Protein AF-A0A661ESB1-F1 (afdb_monomer)

Mean predicted aligned error: 10.48 Å

Secondary structure (DSSP, 8-state):
-----STTSPPP------S-S------S-SSTTEEEEEEES-SGGGGSHHHHHHHHHHHHHHS-TT-EEEEEEE-HHHHHHHHHHHHHHHHHHHHHHHS--STTPPP--HHHHHHHHHHHHHHHHHHHH--------BPPPTT----SSPBP-TTTS-----

pLDDT: mean 79.68, std 14.94, range [43.0, 96.06]

Structure (mmCIF, N/CA/C/O backbone):
data_AF-A0A661ESB1-F1
#
_entry.id   AF-A0A661ESB1-F1
#
loop_
_atom_site.group_PDB
_atom_site.id
_atom_site.type_symbol
_atom_site.label_atom_id
_atom_site.label_alt_id
_atom_site.label_comp_id
_atom_site.label_asym_id
_atom_site.label_entity_id
_atom_site.label_seq_id
_atom_site.pdbx_PDB_ins_code
_atom_site.Cartn_x
_atom_site.Cartn_y
_atom_site.Cartn_z
_atom_site.occupancy
_atom_site.B_iso_or_equiv
_atom_site.auth_seq_id
_atom_site.auth_comp_id
_atom_site.auth_asym_id
_atom_site.auth_atom_id
_atom_site.pdbx_PDB_model_num
ATOM 1 N N . MET A 1 1 ? -1.062 -1.418 -13.210 1.00 61.84 1 MET A N 1
ATOM 2 C CA . MET A 1 1 ? -0.680 -2.427 -12.195 1.00 61.84 1 MET A CA 1
ATOM 3 C C . MET A 1 1 ? 0.792 -2.228 -11.861 1.00 61.84 1 MET A C 1
ATOM 5 O O . MET A 1 1 ? 1.526 -1.873 -12.774 1.00 61.84 1 MET A O 1
ATOM 9 N N . LEU A 1 2 ? 1.202 -2.457 -10.608 1.00 81.75 2 LEU A N 1
ATOM 10 C CA . LEU A 1 2 ? 2.567 -2.259 -10.065 1.00 81.75 2 LEU A CA 1
ATOM 11 C C . LEU A 1 2 ? 3.643 -3.207 -10.644 1.00 81.75 2 LEU A C 1
ATOM 13 O O . LEU A 1 2 ? 4.738 -3.300 -10.105 1.00 81.75 2 LEU A O 1
ATOM 17 N N . ARG A 1 3 ? 3.331 -3.940 -11.717 1.00 83.62 3 ARG A N 1
ATOM 18 C CA . ARG A 1 3 ? 4.250 -4.895 -12.339 1.00 83.62 3 ARG A CA 1
ATOM 19 C C . ARG A 1 3 ? 5.390 -4.141 -13.053 1.00 83.62 3 ARG A C 1
ATOM 21 O O . ARG A 1 3 ? 5.086 -3.163 -13.747 1.00 83.62 3 ARG A O 1
ATOM 28 N N . PRO A 1 4 ? 6.643 -4.618 -12.948 1.00 83.62 4 PRO A N 1
ATOM 29 C CA . PRO A 1 4 ? 7.771 -4.095 -13.714 1.00 83.62 4 PRO A CA 1
ATOM 30 C C . PRO A 1 4 ? 7.494 -4.115 -15.220 1.00 83.62 4 PRO A C 1
ATOM 32 O O . PRO A 1 4 ? 6.864 -5.038 -15.742 1.00 83.62 4 PRO A O 1
ATOM 35 N N . ARG A 1 5 ? 7.958 -3.087 -15.921 1.00 81.19 5 ARG A N 1
ATOM 36 C CA . ARG A 1 5 ? 7.895 -2.930 -17.381 1.00 81.19 5 ARG A CA 1
ATOM 37 C C . ARG A 1 5 ? 9.281 -2.922 -18.012 1.00 81.19 5 A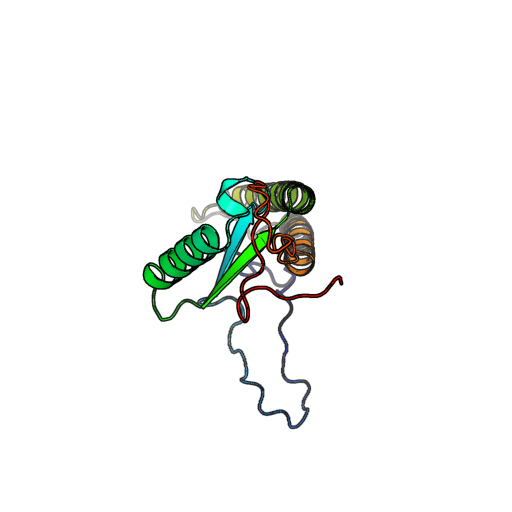RG A C 1
ATOM 39 O O . ARG A 1 5 ? 9.401 -3.253 -19.188 1.00 81.19 5 ARG A O 1
ATOM 46 N N . SER A 1 6 ? 10.294 -2.521 -17.251 1.00 82.81 6 SER A N 1
ATOM 47 C CA . SER A 1 6 ? 11.692 -2.501 -17.661 1.00 82.81 6 SER A CA 1
ATOM 48 C C . SER A 1 6 ? 12.568 -3.258 -16.662 1.00 82.81 6 SER A C 1
ATOM 50 O O . SER A 1 6 ? 12.178 -3.444 -15.513 1.00 82.81 6 SER A O 1
ATOM 52 N N . GLU A 1 7 ? 13.757 -3.685 -17.089 1.00 82.75 7 GLU A N 1
ATOM 53 C CA . GLU A 1 7 ? 14.740 -4.335 -16.205 1.00 82.75 7 GLU A CA 1
ATOM 54 C C . GLU A 1 7 ? 15.308 -3.387 -15.136 1.00 82.75 7 GLU A C 1
ATOM 56 O O . GLU A 1 7 ? 15.869 -3.842 -14.146 1.00 82.75 7 GLU A O 1
ATOM 61 N N . LEU A 1 8 ? 15.154 -2.072 -15.325 1.00 85.94 8 LEU A N 1
ATOM 62 C CA . LEU A 1 8 ? 15.605 -1.048 -14.379 1.00 85.94 8 LEU A CA 1
ATOM 63 C C . LEU A 1 8 ? 14.596 -0.807 -13.249 1.00 85.94 8 LEU A C 1
ATOM 65 O O . LEU A 1 8 ? 14.912 -0.111 -12.286 1.00 85.94 8 LEU A O 1
ATOM 69 N N . ASP A 1 9 ? 13.378 -1.336 -13.374 1.00 87.00 9 ASP A N 1
ATOM 70 C CA . ASP A 1 9 ? 12.303 -1.055 -12.433 1.00 87.00 9 ASP A CA 1
ATOM 71 C C . ASP A 1 9 ? 12.554 -1.774 -11.095 1.00 87.00 9 ASP A C 1
ATOM 73 O O . ASP A 1 9 ? 12.767 -2.992 -11.080 1.00 87.00 9 ASP A O 1
ATOM 77 N N . PRO A 1 10 ? 12.479 -1.065 -9.955 1.00 88.06 10 PRO A N 1
ATOM 78 C CA . PRO A 1 10 ? 12.644 -1.692 -8.652 1.00 88.06 10 PRO A CA 1
ATOM 79 C C . PRO A 1 10 ? 11.514 -2.685 -8.359 1.00 88.06 10 PRO A C 1
ATOM 81 O O . PRO A 1 10 ? 10.340 -2.441 -8.662 1.00 88.06 10 PRO A O 1
ATOM 84 N N . LEU A 1 11 ? 11.874 -3.807 -7.730 1.00 85.69 11 LEU A N 1
ATOM 85 C CA . LEU A 1 11 ? 10.918 -4.824 -7.303 1.00 85.69 11 LEU A CA 1
ATOM 86 C C . LEU A 1 11 ? 10.363 -4.520 -5.906 1.00 85.69 11 LEU A C 1
ATOM 88 O O . LEU A 1 11 ? 11.035 -3.917 -5.073 1.00 85.69 11 LEU A O 1
ATOM 92 N N . LEU A 1 12 ? 9.148 -4.992 -5.626 1.00 82.31 12 LEU A N 1
ATOM 93 C CA . LEU A 1 12 ? 8.629 -5.081 -4.266 1.00 82.31 12 LEU A CA 1
ATOM 94 C C . LEU A 1 12 ? 9.549 -6.025 -3.477 1.00 82.31 12 LEU A C 1
ATOM 96 O O . LEU A 1 12 ? 9.745 -7.149 -3.934 1.00 82.31 12 LEU A O 1
ATOM 100 N N . PRO A 1 13 ? 10.095 -5.624 -2.317 1.00 75.88 13 PRO A N 1
ATOM 101 C CA . PRO A 1 13 ? 10.787 -6.519 -1.404 1.00 75.88 13 PRO A CA 1
ATOM 102 C C . PRO A 1 13 ? 10.019 -7.824 -1.174 1.00 75.88 13 PRO A C 1
ATOM 104 O O . PRO A 1 13 ? 8.914 -7.835 -0.618 1.00 75.88 13 PRO A O 1
ATOM 107 N N . VAL A 1 14 ? 10.634 -8.925 -1.594 1.00 73.19 14 VAL A N 1
ATOM 108 C CA . VAL A 1 14 ? 10.194 -10.298 -1.341 1.00 73.19 14 VAL A CA 1
ATOM 109 C C . VAL A 1 14 ? 11.262 -10.968 -0.501 1.00 73.19 14 VAL A C 1
ATOM 111 O O . VAL A 1 14 ? 12.451 -10.732 -0.708 1.00 73.19 14 VAL A O 1
ATOM 114 N N . GLN A 1 15 ? 10.846 -11.835 0.416 1.00 61.19 15 GLN A N 1
ATOM 115 C CA . GLN A 1 15 ? 11.763 -12.811 0.986 1.00 61.19 15 GLN A CA 1
ATOM 116 C C . GLN A 1 15 ? 11.975 -13.902 -0.065 1.00 61.19 15 GLN A C 1
ATOM 118 O O . GLN A 1 15 ? 11.100 -14.739 -0.281 1.00 61.19 15 GLN A O 1
ATOM 123 N N . LEU A 1 16 ? 13.087 -13.805 -0.789 1.00 61.00 16 LEU A N 1
ATOM 124 C CA . LEU A 1 16 ? 13.595 -14.898 -1.610 1.00 61.00 16 LEU A CA 1
ATOM 125 C C . LEU A 1 16 ? 14.380 -15.836 -0.690 1.00 61.00 16 LEU A C 1
ATOM 127 O O . LEU A 1 16 ? 14.998 -15.361 0.263 1.00 61.00 16 LEU A O 1
ATOM 131 N N . ASP A 1 17 ? 14.311 -17.138 -0.954 1.00 56.75 17 ASP A N 1
ATOM 132 C CA . ASP A 1 17 ? 15.055 -18.141 -0.194 1.00 56.75 17 ASP A CA 1
ATOM 133 C C . ASP A 1 17 ? 16.558 -17.814 -0.239 1.00 56.75 17 ASP A C 1
ATOM 135 O O . ASP A 1 17 ? 17.154 -17.694 -1.312 1.00 56.75 17 ASP A O 1
ATOM 139 N N . ASP A 1 18 ? 17.151 -17.596 0.933 1.00 57.69 18 ASP A N 1
ATOM 140 C CA . ASP A 1 18 ? 18.570 -17.299 1.119 1.00 57.69 18 ASP A CA 1
ATOM 141 C C . ASP A 1 18 ? 19.414 -18.575 1.285 1.00 57.69 18 ASP A C 1
ATOM 143 O O . ASP A 1 18 ? 20.600 -18.503 1.617 1.00 57.69 18 ASP A O 1
ATOM 147 N N . GLY A 1 19 ? 18.828 -19.748 1.024 1.00 60.59 19 GLY A N 1
ATOM 148 C CA . GLY A 1 19 ? 19.467 -21.045 1.219 1.00 60.59 19 GLY A CA 1
ATOM 149 C C . GLY A 1 19 ? 19.527 -21.457 2.689 1.00 60.59 19 GLY A C 1
ATOM 150 O O . GLY 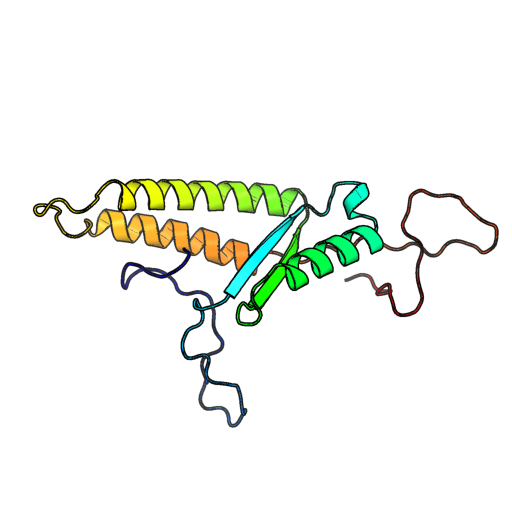A 1 19 ? 20.260 -22.388 3.031 1.00 60.59 19 GLY A O 1
ATOM 151 N N . SER A 1 20 ? 18.788 -20.774 3.570 1.00 62.28 20 SER A N 1
ATOM 152 C CA . SER A 1 20 ? 18.538 -21.262 4.922 1.00 62.28 20 SER A CA 1
ATOM 153 C C . SER A 1 20 ? 17.535 -22.419 4.868 1.00 62.28 20 SER A C 1
ATOM 155 O O . SER A 1 20 ? 16.586 -22.393 4.095 1.00 62.28 20 SER A O 1
ATOM 157 N N . GLU A 1 21 ? 17.724 -23.458 5.691 1.00 55.59 21 GLU A N 1
ATOM 158 C CA . GLU A 1 21 ? 16.820 -24.624 5.811 1.00 55.59 21 GLU A CA 1
ATOM 159 C C . GLU A 1 21 ? 15.450 -24.257 6.434 1.00 55.59 21 GLU A C 1
ATOM 161 O O . GLU A 1 21 ? 14.885 -24.986 7.251 1.00 55.59 21 GLU A O 1
ATOM 166 N N . CYS A 1 22 ? 14.903 -23.095 6.095 1.00 59.22 22 CYS A N 1
ATOM 167 C CA . CYS A 1 22 ? 13.555 -22.701 6.439 1.00 59.22 22 CYS A CA 1
ATOM 168 C C . CYS A 1 22 ? 12.621 -23.153 5.304 1.00 59.22 22 CYS A C 1
ATOM 170 O O . CYS A 1 22 ? 12.851 -22.789 4.154 1.00 59.22 22 CYS A O 1
ATOM 172 N N . PRO A 1 23 ? 11.531 -23.892 5.585 1.00 54.25 23 PRO A N 1
ATOM 173 C CA . PRO A 1 23 ? 10.531 -24.271 4.586 1.00 54.25 23 PRO A CA 1
ATOM 174 C C . PRO A 1 23 ? 9.642 -23.066 4.227 1.00 54.25 23 PRO A C 1
ATOM 176 O O . PRO A 1 23 ? 8.420 -23.091 4.388 1.00 54.25 23 PRO A O 1
ATOM 179 N N . CYS A 1 24 ? 10.258 -21.967 3.799 1.00 53.31 24 CYS A N 1
ATOM 180 C CA . CYS A 1 24 ? 9.565 -20.802 3.285 1.00 53.31 24 CYS A CA 1
ATOM 181 C C . CYS A 1 24 ? 9.019 -21.165 1.906 1.00 53.31 24 CYS A C 1
ATOM 183 O O . CYS A 1 24 ? 9.755 -21.621 1.039 1.00 53.31 24 CYS A O 1
ATOM 185 N N . VAL A 1 25 ? 7.719 -20.969 1.699 1.00 57.44 25 VAL A N 1
ATOM 186 C CA . VAL A 1 25 ? 7.087 -21.158 0.391 1.00 57.44 25 VAL A CA 1
ATOM 187 C C . VAL A 1 25 ? 7.785 -20.254 -0.624 1.00 57.44 25 VAL A C 1
ATOM 189 O O . VAL A 1 25 ? 7.732 -19.032 -0.484 1.00 57.44 25 VAL A O 1
ATOM 192 N N . GLU A 1 26 ? 8.408 -20.840 -1.648 1.00 56.69 26 GLU A N 1
ATOM 193 C CA . GLU A 1 26 ? 8.895 -20.096 -2.808 1.00 56.69 26 GLU A CA 1
ATOM 194 C C . GLU A 1 26 ? 7.730 -19.295 -3.407 1.00 56.69 26 GLU A C 1
ATOM 196 O O . GLU A 1 26 ? 6.764 -19.842 -3.946 1.00 56.69 26 GLU A O 1
ATOM 201 N N . ILE A 1 27 ? 7.788 -17.968 -3.295 1.00 62.50 27 ILE A N 1
ATOM 202 C CA . ILE A 1 27 ? 6.812 -17.086 -3.934 1.00 62.50 27 ILE A CA 1
ATOM 203 C C . ILE A 1 27 ? 7.235 -16.943 -5.399 1.00 62.50 27 ILE A C 1
ATOM 205 O O . ILE A 1 27 ? 8.051 -16.089 -5.732 1.00 62.50 27 ILE A O 1
ATOM 209 N N . THR A 1 28 ? 6.673 -17.778 -6.278 1.00 65.50 28 THR A N 1
ATOM 210 C CA . THR A 1 28 ? 7.009 -17.813 -7.716 1.00 65.50 28 THR A CA 1
ATOM 211 C C . THR A 1 28 ? 6.751 -16.479 -8.440 1.00 65.50 28 THR A C 1
ATOM 213 O O . THR A 1 28 ? 7.472 -16.145 -9.374 1.00 65.50 28 THR A O 1
ATOM 216 N N . ASP A 1 29 ? 5.748 -15.693 -8.019 1.00 75.50 29 ASP A N 1
ATOM 217 C CA . ASP A 1 29 ? 5.522 -14.316 -8.496 1.00 75.50 29 ASP A CA 1
ATOM 218 C C . ASP A 1 29 ? 4.952 -13.437 -7.359 1.00 75.50 29 ASP A C 1
ATOM 220 O O . ASP A 1 29 ? 3.834 -13.683 -6.893 1.00 75.50 29 ASP A O 1
ATOM 224 N N . PRO A 1 30 ? 5.673 -12.397 -6.902 1.00 76.69 30 PRO A N 1
ATOM 225 C CA . PRO A 1 30 ? 5.233 -11.537 -5.805 1.00 76.69 30 PRO A CA 1
ATOM 226 C C . PRO A 1 30 ? 4.166 -10.505 -6.188 1.00 76.69 30 PRO A C 1
ATOM 228 O O . PRO A 1 30 ? 3.603 -9.878 -5.289 1.00 76.69 30 PRO A O 1
ATOM 231 N N . TYR A 1 31 ? 3.883 -10.310 -7.478 1.00 82.25 31 TYR A N 1
ATOM 232 C CA . TYR A 1 31 ? 2.910 -9.327 -7.969 1.00 82.25 31 TYR A CA 1
ATOM 233 C C . TYR A 1 31 ? 1.563 -9.940 -8.341 1.00 82.25 31 TYR A C 1
ATOM 235 O O . TYR A 1 31 ? 0.556 -9.230 -8.403 1.00 82.25 31 TYR A O 1
ATOM 243 N N . SER A 1 32 ? 1.532 -11.240 -8.620 1.00 86.75 32 SER A N 1
ATOM 244 C CA . SER A 1 32 ? 0.304 -11.918 -9.021 1.00 86.75 32 SER A CA 1
ATOM 245 C C . SER A 1 32 ? -0.634 -12.135 -7.836 1.00 86.75 32 SER A C 1
ATOM 247 O O . SER A 1 32 ? -0.213 -12.488 -6.738 1.00 86.75 32 SER A O 1
ATOM 249 N N . PHE A 1 33 ? -1.931 -11.929 -8.083 1.00 87.88 33 PHE A N 1
ATOM 250 C CA . PHE A 1 33 ? -3.024 -12.202 -7.144 1.00 87.88 33 PHE A CA 1
ATOM 251 C C . PHE A 1 33 ? -2.916 -11.516 -5.772 1.00 87.88 33 PHE A C 1
ATOM 253 O O . PHE A 1 33 ? -3.427 -12.022 -4.774 1.00 87.88 33 PHE A O 1
ATOM 260 N N . ARG A 1 34 ? -2.294 -10.336 -5.713 1.00 88.19 34 ARG A N 1
ATOM 261 C CA . ARG A 1 34 ? -2.209 -9.518 -4.499 1.00 88.19 34 ARG A CA 1
ATOM 262 C C . ARG A 1 34 ? -2.806 -8.144 -4.739 1.00 88.19 34 ARG A C 1
ATOM 264 O O . ARG A 1 34 ? -2.567 -7.528 -5.775 1.00 88.19 34 ARG A O 1
ATOM 271 N N . ALA A 1 35 ? -3.556 -7.653 -3.765 1.00 90.12 35 ALA A N 1
ATOM 272 C CA . ALA A 1 35 ? -4.070 -6.294 -3.768 1.00 90.12 35 ALA A CA 1
ATOM 273 C C . ALA A 1 35 ? -3.878 -5.657 -2.391 1.00 90.12 35 ALA A C 1
ATOM 275 O O . ALA A 1 35 ? -4.216 -6.243 -1.362 1.00 90.12 35 ALA A O 1
ATOM 276 N N . SER A 1 36 ? -3.337 -4.442 -2.395 1.00 91.44 36 SER A N 1
ATOM 277 C CA . SER A 1 36 ? -3.187 -3.612 -1.204 1.00 91.44 36 SER A CA 1
ATOM 278 C C . SER A 1 36 ? -4.282 -2.553 -1.200 1.00 91.44 36 SER A C 1
ATOM 280 O O . SER A 1 36 ? -4.398 -1.778 -2.148 1.00 91.44 36 SER A O 1
ATOM 282 N N . ILE A 1 37 ? -5.082 -2.527 -0.141 1.00 93.50 37 ILE A N 1
ATOM 283 C CA . ILE A 1 37 ? -6.159 -1.565 0.077 1.00 93.50 37 ILE A CA 1
ATOM 284 C C . ILE A 1 37 ? -5.709 -0.634 1.198 1.00 93.50 37 ILE A C 1
ATOM 286 O O . ILE A 1 37 ? -5.473 -1.072 2.323 1.00 93.50 37 ILE A O 1
ATOM 290 N N . ILE A 1 38 ? -5.575 0.648 0.878 1.00 94.75 38 ILE A N 1
ATOM 291 C CA . ILE A 1 38 ? -5.120 1.677 1.812 1.00 94.75 38 ILE A CA 1
ATOM 292 C C . ILE A 1 38 ? -6.325 2.543 2.168 1.00 94.75 38 ILE A C 1
ATOM 294 O O . ILE A 1 38 ? -6.959 3.117 1.283 1.00 94.75 38 ILE A O 1
ATOM 298 N N . LEU A 1 39 ? -6.655 2.603 3.456 1.00 94.88 39 LEU A N 1
ATOM 299 C CA . LEU A 1 39 ? -7.848 3.264 3.978 1.00 94.88 39 LEU A CA 1
ATOM 300 C C . LEU A 1 39 ? -7.477 4.367 4.979 1.00 94.88 39 LEU A C 1
ATOM 302 O O . LEU A 1 39 ? -6.496 4.236 5.714 1.00 94.88 39 LEU A O 1
ATOM 306 N N . PRO A 1 40 ? -8.252 5.461 5.035 1.00 94.44 40 PRO A N 1
ATOM 307 C CA . PRO A 1 40 ? -8.028 6.534 5.993 1.00 94.44 40 PRO A CA 1
ATOM 308 C C . PRO A 1 40 ? -8.469 6.120 7.402 1.00 94.44 40 PRO A C 1
ATOM 310 O O . PRO A 1 40 ? -9.585 5.651 7.595 1.00 94.44 40 PRO A O 1
ATOM 313 N N . ALA A 1 41 ? -7.619 6.329 8.406 1.00 91.12 41 ALA A N 1
ATOM 314 C CA . ALA A 1 41 ? -7.930 5.984 9.794 1.00 91.12 41 ALA A CA 1
ATOM 315 C C . ALA A 1 41 ? -8.597 7.123 10.586 1.00 91.12 41 ALA A C 1
ATOM 317 O O . ALA A 1 41 ? -9.219 6.850 11.602 1.00 91.12 41 ALA A O 1
ATOM 318 N N . TRP A 1 42 ? -8.439 8.389 10.183 1.00 88.44 42 TRP A N 1
ATOM 319 C CA . TRP A 1 42 ? -8.830 9.564 10.984 1.00 88.44 42 TRP A CA 1
ATOM 320 C C . TRP A 1 42 ? -10.331 9.916 11.044 1.00 88.44 42 TRP A C 1
ATOM 322 O O . TRP A 1 42 ? -10.697 10.577 12.016 1.00 88.44 42 TRP A O 1
ATOM 332 N N . PRO A 1 43 ? -11.201 9.561 10.072 1.00 90.38 43 PRO A N 1
ATOM 333 C CA . PRO A 1 43 ? -12.633 9.839 10.192 1.00 90.38 43 PRO A CA 1
ATOM 334 C C . PRO A 1 43 ? -13.222 9.195 11.450 1.00 90.38 43 PRO A C 1
ATOM 336 O O . PRO A 1 43 ? -12.814 8.095 11.824 1.00 90.38 43 PRO A O 1
ATOM 339 N N . ALA A 1 44 ? -14.176 9.869 12.094 1.00 85.69 44 ALA A N 1
ATOM 340 C CA . ALA A 1 44 ? -14.744 9.427 13.369 1.00 85.69 44 ALA A CA 1
ATOM 341 C C . ALA A 1 44 ? -15.404 8.044 13.253 1.00 85.69 44 ALA A C 1
ATOM 343 O O . ALA A 1 44 ? -15.244 7.193 14.124 1.00 85.69 44 ALA A O 1
ATOM 344 N N . GLU A 1 45 ? -16.060 7.778 12.128 1.00 84.00 45 GLU A N 1
ATOM 345 C CA . GLU A 1 45 ? -16.693 6.499 11.816 1.00 84.00 45 GLU A CA 1
ATOM 346 C C . GLU A 1 45 ? -15.663 5.368 11.716 1.00 84.00 45 GLU A C 1
ATOM 348 O O . GLU A 1 45 ? -15.944 4.233 12.086 1.00 84.00 45 GLU A O 1
ATOM 353 N N . PHE A 1 46 ? -14.442 5.680 11.272 1.00 87.12 46 PHE A N 1
ATOM 354 C CA . PHE A 1 46 ? -13.328 4.737 11.198 1.00 87.12 46 PHE A CA 1
ATOM 355 C C . PHE A 1 46 ? -12.500 4.681 12.485 1.00 87.12 46 PHE A C 1
ATOM 357 O O . PHE A 1 46 ? -11.484 3.991 12.519 1.00 87.12 46 PHE A O 1
ATOM 364 N N . GLN A 1 47 ? -12.902 5.359 13.560 1.00 83.56 47 GLN A N 1
ATOM 365 C CA . GLN A 1 47 ? -12.359 5.117 14.901 1.00 83.56 47 GLN A CA 1
ATOM 366 C C . GLN A 1 47 ? -13.125 4.004 15.635 1.00 83.56 47 GLN A C 1
ATOM 368 O O . GLN A 1 47 ? -12.594 3.434 16.588 1.00 83.56 47 GLN A O 1
ATOM 373 N N . ASP A 1 48 ? -14.333 3.648 15.179 1.00 84.56 48 ASP A N 1
ATOM 374 C CA . ASP A 1 48 ? -15.072 2.490 15.685 1.00 84.56 48 ASP A CA 1
ATOM 375 C C . ASP A 1 48 ? -14.527 1.191 15.069 1.00 84.56 48 ASP A C 1
ATOM 377 O O . ASP A 1 48 ? -14.582 0.974 13.855 1.00 84.56 48 ASP A O 1
ATOM 381 N N . MET A 1 49 ? -14.027 0.296 15.923 1.00 83.94 49 MET A N 1
ATOM 382 C CA . MET A 1 49 ? -13.532 -1.018 15.508 1.00 83.94 49 MET A CA 1
ATOM 383 C C . MET A 1 49 ? -14.611 -1.858 14.819 1.00 83.94 49 MET A C 1
ATOM 385 O O . MET A 1 49 ? -14.305 -2.528 13.840 1.00 83.94 49 MET A O 1
ATOM 389 N N . ARG A 1 50 ? -15.883 -1.755 15.229 1.00 86.38 50 ARG A N 1
ATOM 390 C CA . ARG A 1 50 ? -16.980 -2.504 14.589 1.00 86.38 50 ARG A CA 1
ATOM 391 C C . ARG A 1 50 ? -17.174 -2.094 13.136 1.00 86.38 50 ARG A C 1
ATOM 393 O O . ARG A 1 50 ? -17.455 -2.937 12.289 1.00 86.38 50 ARG A O 1
ATOM 400 N N . MET A 1 51 ? -17.023 -0.801 12.850 1.00 88.62 51 MET A N 1
ATOM 401 C CA . MET A 1 51 ? -17.091 -0.288 11.485 1.00 88.62 51 MET A CA 1
ATOM 402 C C . MET A 1 51 ? -15.909 -0.798 10.660 1.00 88.62 51 MET A C 1
ATOM 404 O O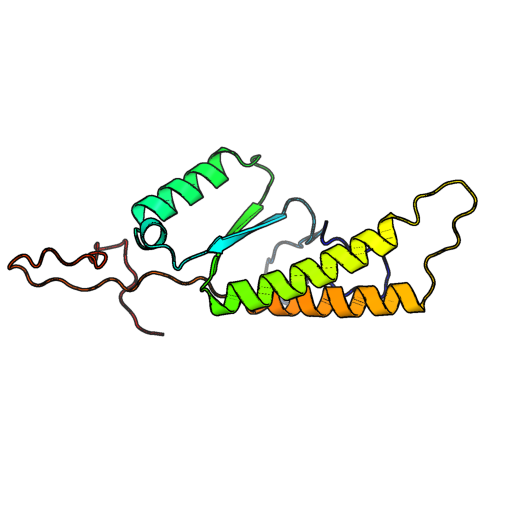 . MET A 1 51 ? -16.099 -1.216 9.519 1.00 88.62 51 MET A O 1
ATOM 408 N N . ARG A 1 52 ? -14.698 -0.808 11.230 1.00 90.12 52 ARG A N 1
ATOM 409 C CA . ARG A 1 52 ? -13.523 -1.365 10.545 1.00 90.12 52 ARG A CA 1
ATOM 410 C C . ARG A 1 52 ? -13.699 -2.841 10.232 1.00 90.12 52 ARG A C 1
ATOM 412 O O . ARG A 1 52 ? -13.507 -3.219 9.082 1.00 90.12 52 ARG A O 1
ATOM 419 N N . ASP A 1 53 ? -14.128 -3.632 11.210 1.00 90.38 53 ASP A N 1
ATOM 420 C CA . ASP A 1 53 ? -14.371 -5.066 11.046 1.00 90.38 53 ASP A CA 1
ATOM 421 C C . ASP A 1 53 ? -15.406 -5.314 9.947 1.00 90.38 53 ASP A C 1
ATOM 423 O O . ASP A 1 53 ? -15.184 -6.123 9.049 1.00 90.38 53 ASP A O 1
ATOM 427 N N . PHE A 1 54 ? -16.500 -4.547 9.953 1.00 93.44 54 PHE A N 1
ATOM 428 C CA . PHE A 1 54 ? -17.521 -4.614 8.914 1.00 93.44 54 PHE A CA 1
ATOM 429 C C . PHE A 1 54 ? -16.962 -4.295 7.518 1.00 93.44 54 PHE A C 1
ATOM 431 O O . PHE A 1 54 ? -17.248 -5.015 6.557 1.00 93.44 54 PHE A O 1
ATOM 438 N N . VAL A 1 55 ? -16.156 -3.236 7.383 1.00 93.88 55 VAL A N 1
ATOM 439 C CA . VAL A 1 55 ? -15.527 -2.857 6.108 1.00 93.88 55 VAL A CA 1
ATOM 440 C C . VAL A 1 55 ? -14.553 -3.939 5.645 1.00 93.88 55 VAL A C 1
ATOM 442 O O . VAL A 1 55 ? -14.613 -4.364 4.492 1.00 93.88 55 VAL A O 1
ATOM 445 N N . GLU A 1 56 ? -13.681 -4.419 6.529 1.00 93.56 56 GLU A N 1
ATOM 446 C CA . GLU A 1 56 ? -12.699 -5.453 6.209 1.00 93.56 56 GLU A CA 1
ATOM 447 C C . GLU A 1 56 ? -13.361 -6.774 5.816 1.00 93.56 56 GLU A C 1
ATOM 449 O O . GLU A 1 56 ? -12.980 -7.383 4.813 1.00 93.56 56 GLU A O 1
ATOM 454 N N . GLU A 1 57 ? -14.379 -7.205 6.558 1.00 94.75 57 GLU A N 1
ATOM 455 C CA . GLU A 1 57 ? -15.145 -8.406 6.247 1.00 94.75 57 GLU A CA 1
ATOM 456 C C . GLU A 1 57 ? -15.858 -8.267 4.900 1.00 94.75 57 GLU A C 1
ATOM 458 O O . GLU A 1 57 ? -15.814 -9.180 4.072 1.00 94.75 57 GLU A O 1
ATOM 463 N N . THR A 1 58 ? -16.464 -7.108 4.640 1.00 96.00 58 THR A N 1
ATOM 464 C CA . THR A 1 58 ? -17.122 -6.826 3.362 1.00 96.00 58 THR A CA 1
ATOM 465 C C . THR A 1 58 ? -16.127 -6.904 2.209 1.00 96.00 58 THR A C 1
ATOM 467 O O . THR A 1 58 ? -16.395 -7.584 1.218 1.00 96.00 58 THR A O 1
ATOM 470 N N . LEU A 1 59 ? -14.952 -6.284 2.339 1.00 95.62 59 LEU A N 1
ATOM 471 C CA . LEU A 1 59 ? -13.900 -6.341 1.321 1.00 95.62 59 LEU A CA 1
ATOM 472 C C . LEU A 1 59 ? -13.440 -7.779 1.060 1.00 95.62 59 LEU A C 1
ATOM 474 O O . LEU A 1 59 ? -13.320 -8.185 -0.095 1.00 95.62 59 LEU A O 1
ATOM 478 N N . ARG A 1 60 ? -13.238 -8.575 2.116 1.00 94.19 60 ARG A N 1
ATOM 479 C CA . ARG A 1 60 ? -12.840 -9.987 1.998 1.00 94.19 60 ARG A CA 1
ATOM 480 C C . ARG A 1 60 ? -13.924 -10.856 1.365 1.00 94.19 60 ARG A C 1
ATOM 482 O O . ARG A 1 60 ? -13.590 -11.741 0.588 1.00 94.19 60 ARG A O 1
ATOM 489 N N . ARG A 1 61 ? -15.203 -10.601 1.655 1.00 94.75 61 ARG A N 1
ATOM 490 C CA . ARG A 1 61 ? -16.338 -11.327 1.057 1.00 94.75 61 ARG A CA 1
ATOM 491 C C . ARG A 1 61 ? -16.544 -10.993 -0.421 1.00 94.75 61 ARG A C 1
ATOM 493 O O . ARG A 1 61 ? -16.981 -11.857 -1.172 1.00 94.75 61 ARG A O 1
ATOM 500 N N . GLN A 1 62 ? -16.272 -9.753 -0.827 1.00 95.25 62 GLN A N 1
ATOM 501 C CA . GLN A 1 62 ? -16.412 -9.312 -2.221 1.00 95.25 62 GLN A CA 1
ATOM 502 C C . GLN A 1 62 ? -15.192 -9.675 -3.080 1.00 95.25 62 GLN A C 1
ATOM 504 O O . GLN A 1 62 ? -15.294 -9.747 -4.305 1.00 95.25 62 GLN A O 1
ATOM 509 N N . ALA A 1 63 ? -14.034 -9.901 -2.460 1.00 93.38 63 ALA A N 1
ATOM 510 C CA . ALA A 1 63 ? -12.834 -10.305 -3.172 1.00 93.38 63 ALA A CA 1
ATOM 511 C C . ALA A 1 63 ? -12.907 -11.767 -3.650 1.00 93.38 63 ALA A C 1
ATOM 513 O O . ALA A 1 63 ? -13.373 -12.642 -2.917 1.00 93.38 63 ALA A O 1
ATOM 514 N N . PRO A 1 64 ? -12.400 -12.075 -4.858 1.00 94.69 64 PRO A N 1
ATOM 515 C CA . PRO A 1 64 ? -12.242 -13.454 -5.306 1.00 94.69 64 PRO A CA 1
ATOM 516 C C . PRO A 1 64 ? -11.334 -14.258 -4.366 1.00 94.69 64 PRO A C 1
ATOM 518 O O . PRO A 1 64 ? -10.317 -13.750 -3.903 1.00 94.69 64 PRO A O 1
ATOM 521 N N . ALA A 1 65 ? -11.636 -15.545 -4.168 1.00 89.69 65 ALA A N 1
ATOM 522 C CA . ALA A 1 65 ? -10.920 -16.405 -3.215 1.00 89.69 65 ALA A CA 1
ATOM 523 C C . ALA A 1 65 ? -9.408 -16.558 -3.482 1.00 89.69 65 ALA A C 1
ATOM 525 O O . ALA A 1 65 ? -8.646 -16.849 -2.567 1.00 89.69 65 ALA A O 1
ATOM 526 N N . HIS A 1 66 ? -8.968 -16.376 -4.729 1.00 90.06 66 HIS A N 1
ATOM 527 C CA . HIS A 1 66 ? -7.557 -16.474 -5.106 1.00 90.06 66 HIS A CA 1
ATOM 528 C C . HIS A 1 66 ? -6.782 -15.163 -4.899 1.00 90.06 66 HIS A C 1
ATOM 530 O O . HIS A 1 66 ? -5.570 -15.156 -5.079 1.00 90.06 66 HIS A O 1
ATOM 536 N N . LEU A 1 67 ? -7.453 -14.056 -4.559 1.00 91.44 67 LEU A N 1
ATOM 537 C CA . LEU A 1 67 ? -6.836 -12.747 -4.365 1.00 91.44 67 LEU A CA 1
ATOM 538 C C . LEU A 1 67 ? -6.476 -12.541 -2.887 1.00 91.44 67 LEU A C 1
ATOM 540 O O . LEU A 1 67 ? -7.349 -12.467 -2.024 1.00 91.44 67 LEU A O 1
ATOM 544 N N . ALA A 1 68 ? -5.191 -12.371 -2.592 1.00 89.31 68 ALA A N 1
ATOM 545 C CA . ALA A 1 68 ? -4.735 -11.992 -1.263 1.00 89.31 68 ALA A CA 1
ATOM 546 C C . ALA A 1 68 ? -4.895 -10.477 -1.054 1.00 89.31 68 ALA A C 1
ATOM 548 O O . ALA A 1 68 ? -4.216 -9.670 -1.697 1.00 89.31 68 ALA A O 1
ATOM 549 N N . LEU A 1 69 ? -5.790 -10.093 -0.139 1.00 91.81 69 LEU A N 1
ATOM 550 C CA . LEU A 1 69 ? -5.999 -8.702 0.261 1.00 91.81 69 LEU A CA 1
ATOM 551 C C . LEU A 1 69 ? -5.146 -8.324 1.475 1.00 91.81 69 LEU A C 1
ATOM 553 O O . LEU A 1 69 ? -5.289 -8.908 2.552 1.00 91.81 69 LEU A O 1
ATOM 557 N N . ARG A 1 70 ? -4.326 -7.283 1.321 1.00 90.38 70 ARG A N 1
ATOM 558 C CA . ARG A 1 70 ? -3.673 -6.571 2.424 1.00 90.38 70 ARG A CA 1
ATOM 559 C C . ARG A 1 70 ? -4.410 -5.259 2.664 1.00 90.38 70 ARG A C 1
ATOM 561 O O . ARG A 1 70 ? -4.359 -4.372 1.821 1.00 90.38 70 ARG A O 1
ATOM 568 N N . ILE A 1 71 ? -5.080 -5.136 3.803 1.00 93.06 71 ILE A N 1
ATOM 569 C CA . ILE A 1 71 ? -5.806 -3.920 4.187 1.00 93.06 71 ILE A CA 1
ATOM 570 C C . ILE A 1 71 ? -4.952 -3.158 5.203 1.00 93.06 71 ILE A C 1
ATOM 572 O O . ILE A 1 71 ? -4.417 -3.758 6.135 1.00 93.06 71 ILE A O 1
ATOM 576 N N . CYS A 1 72 ? -4.769 -1.856 5.002 1.00 93.19 72 CYS A N 1
ATOM 577 C CA . CYS A 1 72 ? -4.000 -0.997 5.899 1.00 93.19 72 CYS A CA 1
ATOM 578 C C . CYS A 1 72 ? -4.763 0.299 6.175 1.00 93.19 72 CYS A C 1
ATOM 580 O O . CYS A 1 72 ? -5.081 1.039 5.244 1.00 93.19 72 CYS A O 1
ATOM 582 N N . TRP A 1 73 ? -5.009 0.593 7.452 1.00 93.94 73 TRP A N 1
ATOM 583 C CA . TRP A 1 73 ? -5.571 1.860 7.909 1.00 93.94 73 TRP A CA 1
ATOM 584 C C . TRP A 1 73 ? -4.434 2.815 8.248 1.00 93.94 73 TRP A C 1
ATOM 586 O O . TRP A 1 73 ? -3.637 2.526 9.133 1.00 93.94 73 TRP A O 1
ATOM 596 N N . ILE A 1 74 ? -4.340 3.954 7.571 1.00 94.75 74 ILE A N 1
ATOM 597 C CA . ILE A 1 74 ? -3.214 4.883 7.732 1.00 94.75 74 ILE A CA 1
ATOM 598 C C . ILE A 1 74 ? -3.673 6.238 8.261 1.00 94.75 74 ILE A C 1
ATOM 600 O O . ILE A 1 74 ? -4.815 6.660 8.052 1.00 94.75 74 ILE A O 1
ATOM 604 N N . ASN A 1 75 ? -2.787 6.938 8.971 1.00 93.06 75 ASN A N 1
ATOM 605 C CA . ASN A 1 75 ? -3.102 8.279 9.458 1.00 93.06 75 ASN A CA 1
ATOM 606 C C . ASN A 1 75 ? -3.108 9.314 8.318 1.00 93.06 75 ASN A C 1
ATOM 608 O O . ASN A 1 75 ? -2.701 9.049 7.186 1.00 93.06 75 ASN A O 1
ATOM 612 N N . TYR A 1 76 ? -3.565 10.522 8.643 1.00 93.44 76 TYR A N 1
ATOM 613 C CA . TYR A 1 76 ? -3.664 11.621 7.687 1.00 93.44 76 TYR A CA 1
ATOM 614 C C . TYR A 1 76 ? -2.312 11.987 7.051 1.00 93.44 76 TYR A C 1
ATOM 616 O O . TYR A 1 76 ? -2.227 12.121 5.833 1.00 93.44 76 TYR A O 1
ATOM 624 N N . GLY A 1 77 ? -1.243 12.088 7.849 1.00 93.38 77 GLY A N 1
ATOM 625 C CA . GLY A 1 77 ? 0.086 12.453 7.345 1.00 93.38 77 GLY A CA 1
ATOM 626 C C . GLY A 1 77 ? 0.649 11.420 6.364 1.00 93.38 77 GLY A C 1
ATOM 627 O O . GLY A 1 77 ? 1.113 11.778 5.283 1.00 93.38 77 GLY A O 1
ATOM 628 N N . GLN A 1 78 ? 0.534 10.133 6.699 1.00 93.62 78 GLN A N 1
ATOM 629 C CA . GLN A 1 78 ? 0.901 9.025 5.816 1.00 93.62 78 GLN A CA 1
ATOM 630 C C . GLN A 1 78 ? 0.074 9.040 4.528 1.00 93.62 78 GLN A C 1
ATOM 632 O O . GLN A 1 78 ? 0.637 8.843 3.453 1.00 93.62 78 GLN A O 1
ATOM 637 N N . MET A 1 79 ? -1.233 9.322 4.611 1.00 95.12 79 MET A N 1
ATOM 638 C CA . MET A 1 79 ? -2.096 9.386 3.429 1.00 95.12 79 MET A CA 1
ATOM 639 C C . MET A 1 79 ? -1.689 10.516 2.488 1.00 95.12 79 MET A C 1
ATOM 641 O O . MET A 1 79 ? -1.584 10.291 1.287 1.00 95.12 79 MET A O 1
ATOM 645 N N . GLN A 1 80 ? -1.407 11.713 3.007 1.00 95.62 80 GLN A N 1
ATOM 646 C CA . GLN A 1 80 ? -0.978 12.836 2.169 1.00 95.62 80 GLN A CA 1
ATOM 647 C C . GLN A 1 80 ? 0.305 12.513 1.393 1.00 95.62 80 GLN A C 1
ATOM 649 O O . GLN A 1 80 ? 0.395 12.775 0.190 1.00 95.62 80 GLN A O 1
ATOM 654 N N . ILE A 1 81 ? 1.289 11.915 2.072 1.00 95.56 81 ILE A N 1
ATOM 655 C CA . ILE A 1 81 ? 2.552 11.501 1.454 1.00 95.56 81 ILE A CA 1
ATOM 656 C C . ILE A 1 81 ? 2.286 10.417 0.402 1.00 95.56 81 ILE A C 1
ATOM 658 O O . ILE A 1 81 ? 2.731 10.555 -0.740 1.00 95.56 81 ILE A O 1
ATOM 662 N N . PHE A 1 82 ? 1.505 9.391 0.748 1.00 95.69 82 PHE A N 1
ATOM 663 C CA . PHE A 1 82 ? 1.134 8.309 -0.161 1.00 95.69 82 PHE A CA 1
ATOM 664 C C . PHE A 1 82 ? 0.428 8.822 -1.421 1.00 95.69 82 PHE A C 1
ATOM 666 O O . PHE A 1 82 ? 0.868 8.522 -2.529 1.00 95.69 82 PHE A O 1
ATOM 673 N N . GLU A 1 83 ? -0.611 9.647 -1.281 1.00 95.62 83 GLU A N 1
ATOM 674 C CA . GLU A 1 83 ? -1.360 10.191 -2.416 1.00 95.62 83 GLU A CA 1
ATOM 675 C C . GLU A 1 83 ? -0.473 11.003 -3.357 1.00 95.62 83 GLU A C 1
ATOM 677 O O . GLU A 1 83 ? -0.604 10.896 -4.578 1.00 95.62 83 GLU A O 1
ATOM 682 N N . SER A 1 84 ? 0.443 11.808 -2.809 1.00 96.06 84 SER A N 1
ATOM 683 C CA . SER A 1 84 ? 1.341 12.625 -3.627 1.00 96.06 84 SER A CA 1
ATOM 684 C C . SER A 1 84 ? 2.195 11.766 -4.565 1.00 96.06 84 SER A C 1
ATOM 686 O O . SER A 1 84 ? 2.323 12.075 -5.754 1.00 96.06 84 SER A O 1
ATOM 688 N N . ARG A 1 85 ? 2.708 10.642 -4.057 1.00 95.56 85 ARG A N 1
ATOM 689 C CA . ARG A 1 85 ? 3.646 9.760 -4.762 1.00 95.56 85 ARG A CA 1
ATOM 690 C C . ARG A 1 85 ? 2.921 8.765 -5.650 1.00 95.56 85 ARG A C 1
ATOM 692 O O . ARG A 1 85 ? 3.338 8.546 -6.783 1.00 95.56 85 ARG A O 1
ATOM 699 N N . TYR A 1 86 ? 1.756 8.295 -5.211 1.00 94.94 86 TYR A N 1
ATOM 700 C CA . TYR A 1 86 ? 0.834 7.537 -6.047 1.00 94.94 86 TYR A CA 1
ATOM 701 C C . TYR A 1 86 ? 0.414 8.336 -7.288 1.00 94.94 86 TYR A C 1
ATOM 703 O O . TYR A 1 86 ? 0.511 7.832 -8.404 1.00 94.94 86 TYR A O 1
ATOM 711 N N . ARG A 1 87 ? 0.028 9.611 -7.131 1.00 95.56 87 ARG A N 1
ATOM 712 C CA . ARG A 1 87 ? -0.324 10.484 -8.267 1.00 95.56 87 ARG A CA 1
ATOM 713 C C . ARG A 1 87 ? 0.875 10.797 -9.159 1.00 95.56 87 ARG A C 1
ATOM 715 O O . ARG A 1 87 ? 0.705 10.963 -10.363 1.00 95.56 87 ARG A O 1
ATOM 722 N N . ALA A 1 88 ? 2.077 10.929 -8.596 1.00 94.94 88 ALA A N 1
ATOM 723 C CA . ALA A 1 88 ? 3.293 11.104 -9.391 1.00 94.94 88 ALA A CA 1
ATOM 724 C C . ALA A 1 88 ? 3.549 9.878 -10.283 1.00 94.94 88 ALA A C 1
ATOM 726 O O . ALA A 1 88 ? 3.738 10.032 -11.490 1.00 94.94 88 ALA A O 1
ATOM 727 N N . TRP A 1 89 ? 3.447 8.676 -9.712 1.00 93.94 89 TRP A N 1
ATOM 728 C CA . TRP A 1 89 ? 3.552 7.411 -10.439 1.00 93.94 89 TRP A CA 1
ATOM 729 C C . TRP A 1 89 ? 2.438 7.218 -11.474 1.00 93.94 89 TRP A C 1
ATOM 731 O O . TRP A 1 89 ? 2.698 6.811 -12.601 1.00 93.94 89 TRP A O 1
ATOM 741 N N . GLU A 1 90 ? 1.191 7.558 -11.147 1.00 92.94 90 GLU A N 1
ATOM 742 C CA . GLU A 1 90 ? 0.074 7.465 -12.093 1.00 92.94 90 GLU A CA 1
ATOM 743 C C . GLU A 1 90 ? 0.307 8.348 -13.328 1.00 92.94 90 GLU A C 1
ATOM 745 O O . GLU A 1 90 ? 0.065 7.919 -14.458 1.00 92.94 90 GLU A O 1
ATOM 750 N N . ARG A 1 91 ? 0.839 9.563 -13.137 1.00 92.56 91 ARG A N 1
ATOM 751 C CA . ARG A 1 91 ? 1.191 10.460 -14.247 1.00 92.56 91 ARG A CA 1
ATOM 752 C C . ARG A 1 91 ? 2.322 9.900 -15.106 1.00 92.56 91 ARG A C 1
ATOM 754 O O . ARG A 1 91 ? 2.207 9.957 -16.330 1.00 92.56 91 ARG A O 1
ATOM 761 N N . SER A 1 92 ? 3.381 9.352 -14.505 1.00 90.25 92 SER A N 1
ATOM 762 C CA . SER A 1 92 ? 4.474 8.740 -15.276 1.00 90.25 92 SER A CA 1
ATOM 763 C C . SER A 1 92 ? 3.983 7.505 -16.040 1.00 90.25 92 SER A C 1
ATOM 765 O O . SER A 1 92 ? 4.280 7.339 -17.222 1.00 90.25 92 SER A O 1
ATOM 767 N N . LEU A 1 93 ? 3.113 6.695 -15.433 1.00 88.44 93 LEU A N 1
ATOM 768 C CA . LEU A 1 93 ? 2.463 5.561 -16.089 1.00 88.44 93 LEU A CA 1
ATOM 769 C C . LEU A 1 93 ? 1.570 5.995 -17.263 1.00 88.44 93 LEU A C 1
ATOM 771 O O . LEU A 1 93 ? 1.576 5.354 -18.319 1.00 88.44 93 LEU A O 1
ATOM 775 N N . ALA A 1 94 ? 0.809 7.079 -17.099 1.00 87.75 94 ALA A N 1
ATOM 776 C CA . ALA A 1 94 ? -0.027 7.647 -18.151 1.00 87.75 94 ALA A CA 1
ATOM 777 C C . ALA A 1 94 ? 0.824 8.101 -19.346 1.00 87.75 94 ALA A C 1
ATOM 779 O O . ALA A 1 94 ? 0.513 7.737 -20.480 1.00 87.75 94 ALA A O 1
ATOM 780 N N . GLN A 1 95 ? 1.943 8.787 -19.095 1.00 84.94 95 GLN A N 1
ATOM 781 C CA . GLN A 1 95 ? 2.897 9.189 -20.134 1.00 84.94 95 GLN A CA 1
ATOM 782 C C . GLN A 1 95 ? 3.432 7.976 -20.907 1.00 84.94 95 GLN A C 1
ATOM 784 O O . GLN A 1 95 ? 3.379 7.967 -22.136 1.00 84.94 95 GLN A O 1
ATOM 789 N N . LEU A 1 96 ? 3.835 6.909 -20.210 1.00 80.31 96 LEU A N 1
ATOM 790 C CA . LEU A 1 96 ? 4.302 5.672 -20.849 1.00 80.31 96 LEU A CA 1
ATOM 791 C C . LEU A 1 96 ? 3.208 4.954 -21.653 1.00 80.31 96 LEU A C 1
ATOM 793 O O . LEU A 1 96 ? 3.492 4.359 -22.686 1.00 80.31 96 LEU A O 1
ATOM 797 N N . SER A 1 97 ? 1.962 4.950 -21.171 1.00 76.12 97 SER A N 1
ATOM 798 C CA . SER A 1 97 ? 0.849 4.245 -21.833 1.00 76.12 97 SER A CA 1
ATOM 799 C C . SER A 1 97 ? 0.241 5.005 -23.012 1.00 76.12 97 SER A C 1
ATOM 801 O O . SER A 1 97 ? -0.284 4.375 -23.928 1.00 76.12 97 SER A O 1
ATOM 803 N N . SER A 1 98 ? 0.334 6.339 -23.009 1.00 66.88 98 SER A N 1
ATOM 804 C CA . SER A 1 98 ? -0.086 7.189 -24.129 1.00 66.88 98 SER A CA 1
ATOM 805 C C . SER A 1 98 ? 0.752 6.963 -25.392 1.00 66.88 98 SER A C 1
ATOM 807 O O . SER A 1 98 ? 0.269 7.200 -26.494 1.00 66.88 98 SER A O 1
ATOM 809 N N . ALA A 1 99 ? 1.948 6.386 -25.252 1.00 62.56 99 ALA A N 1
ATOM 810 C CA . ALA A 1 99 ? 2.746 5.849 -26.350 1.00 62.56 99 ALA A CA 1
ATOM 811 C C . ALA A 1 99 ? 2.203 4.482 -26.840 1.00 62.56 99 ALA A C 1
ATOM 813 O O . ALA A 1 99 ? 2.937 3.498 -26.894 1.00 62.56 99 ALA A O 1
ATOM 814 N N . ARG A 1 100 ? 0.896 4.378 -27.133 1.00 55.44 100 ARG A N 1
ATOM 815 C CA . ARG A 1 100 ? 0.186 3.124 -27.483 1.00 55.44 100 ARG A CA 1
ATOM 816 C C . ARG A 1 100 ? 0.503 2.663 -28.922 1.00 55.44 100 ARG A C 1
ATOM 818 O O . ARG A 1 100 ? 0.658 3.533 -29.773 1.00 55.44 100 ARG A O 1
ATOM 825 N N . PRO A 1 101 ? 0.597 1.341 -29.193 1.00 54.19 101 PRO A N 1
ATOM 826 C CA . PRO A 1 101 ? 1.230 0.742 -30.369 1.00 54.19 101 PRO A CA 1
ATOM 827 C C . PRO A 1 101 ? 0.312 0.797 -31.586 1.00 54.19 101 PRO A C 1
ATOM 829 O O . PRO A 1 101 ? -0.398 -0.163 -31.872 1.00 54.19 101 PRO A O 1
ATOM 832 N N . ASP A 1 102 ? 0.342 1.911 -32.308 1.00 50.00 102 ASP A N 1
ATOM 833 C CA . ASP A 1 102 ? 0.400 1.771 -33.758 1.00 50.00 102 ASP A CA 1
ATOM 834 C C . ASP A 1 102 ? 1.823 1.324 -34.106 1.00 50.00 102 ASP A C 1
ATOM 836 O O . ASP A 1 102 ? 2.766 1.553 -33.346 1.00 50.00 102 ASP A O 1
ATOM 840 N N . CYS A 1 103 ? 1.957 0.592 -35.200 1.00 49.91 103 CYS A N 1
ATOM 841 C CA . CYS A 1 103 ? 3.096 -0.240 -35.596 1.00 49.91 103 CYS A CA 1
ATOM 842 C C . CYS A 1 103 ? 4.458 0.482 -35.757 1.00 49.91 103 CYS A C 1
ATOM 844 O O . CYS A 1 103 ? 5.393 -0.121 -36.273 1.00 49.91 103 CYS A O 1
ATOM 846 N N . ASP A 1 104 ? 4.576 1.725 -35.292 1.00 50.84 104 ASP A N 1
ATOM 847 C CA . ASP A 1 104 ? 5.706 2.641 -35.440 1.00 50.84 104 ASP A CA 1
ATOM 848 C C . ASP A 1 104 ? 6.232 3.178 -34.092 1.00 50.84 104 ASP A C 1
ATOM 850 O O . ASP A 1 104 ? 7.004 4.138 -34.053 1.00 50.84 104 ASP A O 1
ATOM 854 N N . ASN A 1 105 ? 5.835 2.581 -32.962 1.00 57.03 105 ASN A N 1
ATOM 855 C CA . ASN A 1 105 ? 6.309 3.023 -31.653 1.00 57.03 105 ASN A CA 1
ATOM 856 C C . ASN A 1 105 ? 7.744 2.564 -31.376 1.00 57.03 105 ASN A C 1
ATOM 858 O O . ASN A 1 105 ? 7.983 1.357 -31.254 1.00 57.03 105 ASN A O 1
ATOM 862 N N . PRO A 1 106 ? 8.702 3.490 -31.196 1.00 53.44 106 PRO A N 1
ATOM 863 C CA . PRO A 1 106 ? 10.035 3.116 -30.771 1.00 53.44 106 PRO A CA 1
ATOM 864 C C . PRO A 1 106 ? 9.991 2.526 -29.350 1.00 53.44 106 PRO A C 1
ATOM 866 O O . PRO A 1 106 ? 9.114 2.883 -28.552 1.00 53.44 106 PRO A O 1
ATOM 869 N N . PRO A 1 107 ? 10.936 1.633 -29.003 1.00 62.34 107 PRO A N 1
ATOM 870 C CA . PRO A 1 107 ? 11.134 1.223 -27.619 1.00 62.34 107 PRO A CA 1
ATOM 871 C C . PRO A 1 107 ? 11.271 2.474 -26.745 1.00 62.34 107 PRO A C 1
ATOM 873 O O . PRO A 1 107 ? 11.921 3.437 -27.152 1.00 62.34 107 PRO A O 1
ATOM 876 N N . LEU A 1 108 ? 10.639 2.463 -25.564 1.00 66.69 108 LEU A N 1
ATOM 877 C CA . LEU A 1 108 ? 10.735 3.544 -24.576 1.00 66.69 108 LEU A CA 1
ATOM 878 C C . LEU A 1 108 ? 12.179 4.054 -24.498 1.00 66.69 108 LEU A C 1
ATOM 880 O O . LEU A 1 108 ? 13.100 3.242 -24.356 1.00 66.69 108 LEU A O 1
ATOM 884 N N . SER A 1 109 ? 12.373 5.372 -24.596 1.00 78.62 109 SER A N 1
ATOM 885 C CA . SER A 1 109 ? 13.705 5.961 -24.454 1.00 78.62 109 SER A CA 1
ATOM 886 C C . SER A 1 109 ? 14.266 5.593 -23.083 1.00 78.62 109 SER A C 1
ATOM 888 O O . SER A 1 109 ? 13.531 5.581 -22.091 1.00 78.62 109 SER A O 1
ATOM 890 N N . ASP A 1 110 ? 15.562 5.305 -23.003 1.00 82.38 110 ASP A N 1
ATOM 891 C CA . ASP A 1 110 ? 16.186 4.883 -21.746 1.00 82.38 110 ASP A CA 1
ATOM 892 C C . ASP A 1 110 ? 16.019 5.939 -20.643 1.00 82.38 110 ASP A C 1
ATOM 894 O O . ASP A 1 110 ? 15.787 5.594 -19.488 1.00 82.38 110 ASP A O 1
ATOM 898 N N . GLN A 1 111 ? 15.970 7.225 -21.006 1.00 84.88 111 GLN A N 1
ATOM 899 C CA . GLN A 1 111 ? 15.656 8.317 -20.075 1.00 84.88 111 GLN A CA 1
ATOM 900 C C . GLN A 1 111 ? 14.251 8.202 -19.463 1.00 84.88 111 GLN A C 1
ATOM 902 O O . GLN A 1 111 ? 14.062 8.481 -18.281 1.00 84.88 111 GLN A O 1
ATOM 907 N N . GLN A 1 112 ? 13.259 7.772 -20.248 1.00 84.94 112 GLN A N 1
ATOM 908 C CA . GLN A 1 112 ? 11.884 7.598 -19.770 1.00 84.94 112 GLN A CA 1
ATOM 909 C C . GLN A 1 112 ? 11.768 6.384 -18.844 1.00 84.94 112 GLN A C 1
ATOM 911 O O . GLN A 1 112 ? 11.024 6.435 -17.867 1.00 84.94 112 GLN A O 1
ATOM 916 N N . LYS A 1 113 ? 12.521 5.311 -19.126 1.00 85.38 113 LYS A N 1
ATOM 917 C CA . LYS A 1 113 ? 12.590 4.130 -18.252 1.00 85.38 113 LYS A CA 1
ATOM 918 C C . LYS A 1 113 ? 13.201 4.486 -16.899 1.00 85.38 113 LYS A C 1
ATOM 920 O O . LYS A 1 113 ? 12.610 4.159 -15.878 1.00 85.38 113 LYS A O 1
ATOM 925 N N . ILE A 1 114 ? 14.323 5.211 -16.896 1.00 88.38 114 ILE A N 1
ATOM 926 C CA . ILE A 1 114 ? 15.003 5.655 -15.668 1.00 88.38 114 ILE A CA 1
ATOM 927 C C . ILE A 1 114 ? 14.073 6.541 -14.830 1.00 88.38 114 ILE A C 1
ATOM 929 O O . ILE A 1 114 ? 13.846 6.258 -13.659 1.00 88.38 114 ILE A O 1
ATOM 933 N N . SER A 1 115 ? 13.457 7.552 -15.450 1.00 90.62 115 SER A N 1
ATOM 934 C CA . SER A 1 115 ? 12.504 8.440 -14.770 1.00 90.62 115 SER A CA 1
ATOM 935 C C . SER A 1 115 ? 11.330 7.681 -14.143 1.00 90.62 115 SER A C 1
ATOM 937 O O . SER A 1 115 ? 10.901 8.003 -13.036 1.00 90.62 115 SER A O 1
ATOM 939 N N . TYR A 1 116 ? 10.788 6.681 -14.840 1.00 90.81 116 TYR A N 1
ATOM 940 C CA . TYR A 1 116 ? 9.709 5.861 -14.301 1.00 90.81 116 TYR A CA 1
ATOM 941 C C . TYR A 1 116 ? 10.178 4.988 -13.134 1.00 90.81 116 TYR A C 1
ATOM 943 O O . TYR A 1 116 ? 9.475 4.911 -12.126 1.00 90.81 116 TYR A O 1
ATOM 951 N N . ALA A 1 117 ? 11.352 4.365 -13.257 1.00 91.44 117 ALA A N 1
ATOM 952 C CA . ALA A 1 117 ? 11.930 3.505 -12.232 1.00 91.44 117 ALA A CA 1
ATOM 953 C C . ALA A 1 117 ? 12.173 4.262 -10.916 1.00 91.44 117 ALA A C 1
ATOM 955 O O . ALA A 1 117 ? 11.840 3.742 -9.853 1.00 91.44 117 ALA A O 1
ATOM 956 N N . GLU A 1 118 ? 12.658 5.506 -10.979 1.00 93.06 118 GLU A N 1
ATOM 957 C CA . GLU A 1 118 ? 12.828 6.378 -9.806 1.00 93.06 118 GLU A CA 1
ATOM 958 C C . GLU A 1 118 ? 11.490 6.639 -9.096 1.00 93.06 118 GLU A 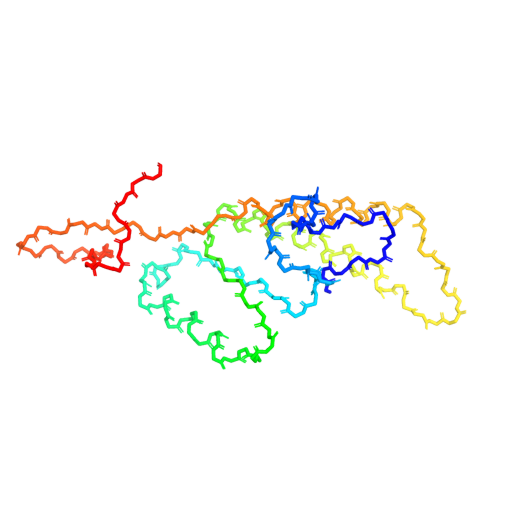C 1
ATOM 960 O O . GLU A 1 118 ? 11.347 6.385 -7.900 1.00 93.06 118 GLU A O 1
ATOM 965 N N . VAL A 1 119 ? 10.469 7.065 -9.846 1.00 93.94 119 VAL A N 1
ATOM 966 C CA . VAL A 1 119 ? 9.135 7.356 -9.292 1.00 93.94 119 VAL A CA 1
ATOM 967 C C . VAL A 1 119 ? 8.454 6.092 -8.748 1.00 93.94 119 VAL A C 1
ATOM 969 O O . VAL A 1 119 ? 7.710 6.151 -7.767 1.00 93.94 119 VAL A O 1
ATOM 972 N N . LEU A 1 120 ? 8.688 4.937 -9.374 1.00 93.00 120 LEU A N 1
ATOM 973 C CA . LEU A 1 120 ? 8.204 3.653 -8.877 1.00 93.00 120 LEU A CA 1
ATOM 974 C C . LEU A 1 120 ? 8.910 3.259 -7.573 1.00 93.00 120 LEU A C 1
ATOM 976 O O . LEU A 1 120 ? 8.240 2.800 -6.649 1.00 93.00 120 LEU A O 1
ATOM 980 N N . GLY A 1 121 ? 10.226 3.461 -7.479 1.00 93.00 121 GLY A N 1
ATOM 981 C CA . GLY A 1 121 ? 11.010 3.200 -6.270 1.00 93.00 121 GLY A CA 1
ATOM 982 C C . GLY A 1 121 ? 10.520 4.016 -5.081 1.00 93.00 121 GLY A C 1
ATOM 983 O O . GLY A 1 121 ? 10.252 3.454 -4.023 1.00 93.00 121 GLY A O 1
ATOM 984 N N . ASP A 1 122 ? 10.280 5.306 -5.299 1.00 93.81 122 ASP A N 1
ATOM 985 C CA . ASP A 1 122 ? 9.683 6.215 -4.320 1.00 93.81 122 ASP A CA 1
ATOM 986 C C . ASP A 1 122 ? 8.325 5.723 -3.793 1.00 93.81 122 ASP A C 1
ATOM 988 O O . ASP A 1 122 ? 8.034 5.784 -2.595 1.00 93.81 122 ASP A O 1
ATOM 992 N N . LEU A 1 123 ? 7.459 5.248 -4.696 1.00 94.00 123 LEU A N 1
ATOM 993 C CA . LEU A 1 123 ? 6.151 4.715 -4.322 1.00 94.00 123 LEU A CA 1
ATOM 994 C C . LEU A 1 123 ? 6.296 3.424 -3.512 1.00 94.00 123 LEU A C 1
ATOM 996 O O . LEU A 1 123 ? 5.612 3.261 -2.500 1.00 94.00 123 LEU A O 1
ATOM 1000 N N . ILE A 1 124 ? 7.174 2.520 -3.952 1.00 92.25 124 ILE A N 1
ATOM 1001 C CA . ILE A 1 124 ? 7.465 1.269 -3.253 1.00 92.25 124 ILE A CA 1
ATOM 1002 C C . ILE A 1 124 ? 7.963 1.583 -1.844 1.00 92.25 124 ILE A C 1
ATOM 1004 O O . ILE A 1 124 ? 7.378 1.083 -0.890 1.00 92.25 124 ILE A O 1
ATOM 10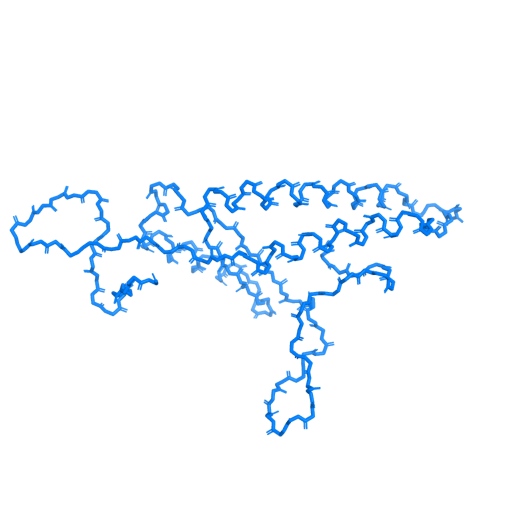08 N N . GLU A 1 125 ? 8.956 2.457 -1.688 1.00 92.56 125 GLU A N 1
ATOM 1009 C CA . GLU A 1 125 ? 9.502 2.841 -0.383 1.00 92.56 125 GLU A CA 1
ATOM 1010 C C . GLU A 1 125 ? 8.398 3.289 0.584 1.00 92.56 125 GLU A C 1
ATOM 1012 O O . GLU A 1 125 ? 8.292 2.774 1.701 1.00 92.56 125 GLU A O 1
ATOM 1017 N N . ILE A 1 126 ? 7.510 4.177 0.131 1.00 93.25 126 ILE A N 1
ATOM 1018 C CA . ILE A 1 126 ? 6.395 4.650 0.954 1.00 93.25 126 ILE A CA 1
ATOM 1019 C C . ILE A 1 126 ? 5.449 3.509 1.306 1.00 93.25 126 ILE A C 1
ATOM 1021 O O . ILE A 1 126 ? 5.043 3.419 2.461 1.00 93.25 126 ILE A O 1
ATOM 1025 N N . MET A 1 127 ? 5.120 2.617 0.365 1.00 90.69 127 MET A N 1
ATOM 1026 C CA . MET A 1 127 ? 4.268 1.455 0.645 1.00 90.69 127 MET A CA 1
ATOM 1027 C C . MET A 1 127 ? 4.830 0.566 1.766 1.00 90.69 127 MET A C 1
ATOM 1029 O O . MET A 1 127 ? 4.039 -0.002 2.520 1.00 90.69 127 MET A O 1
ATOM 1033 N N . TYR A 1 128 ? 6.156 0.466 1.912 1.00 87.56 128 TYR A N 1
ATOM 1034 C CA . TYR A 1 128 ? 6.791 -0.258 3.025 1.00 87.56 128 TYR A CA 1
ATOM 1035 C C . TYR A 1 128 ? 6.790 0.525 4.339 1.00 87.56 128 TYR A C 1
ATOM 1037 O O . TYR A 1 128 ? 6.730 -0.085 5.403 1.00 87.56 128 TYR A O 1
ATOM 1045 N N . GLN A 1 129 ? 6.821 1.856 4.283 1.00 90.50 129 GLN A N 1
ATOM 1046 C CA . GLN A 1 129 ? 6.766 2.725 5.463 1.00 90.50 129 GLN A CA 1
ATOM 1047 C C . GLN A 1 129 ? 5.341 2.912 6.020 1.00 90.50 129 GLN A C 1
ATOM 1049 O O . GLN A 1 129 ? 5.167 3.466 7.111 1.00 90.50 129 GLN A O 1
ATOM 1054 N N . LEU A 1 130 ? 4.303 2.479 5.292 1.00 90.69 130 LEU A N 1
ATOM 1055 C CA . LEU A 1 130 ? 2.921 2.549 5.765 1.00 90.69 130 LEU A CA 1
ATOM 1056 C C . LEU A 1 130 ? 2.703 1.612 6.960 1.00 90.69 130 LEU A C 1
ATOM 1058 O O . LEU A 1 130 ? 2.800 0.390 6.848 1.00 90.69 130 LEU A O 1
ATOM 1062 N N . ASN A 1 131 ? 2.306 2.206 8.084 1.00 87.19 131 ASN A N 1
ATOM 1063 C CA . ASN A 1 131 ? 1.958 1.492 9.309 1.00 87.19 131 ASN A CA 1
ATOM 1064 C C . ASN A 1 131 ? 0.445 1.486 9.518 1.00 87.19 131 ASN A C 1
ATOM 1066 O O . ASN A 1 131 ? -0.220 2.489 9.262 1.00 87.19 131 ASN A O 1
ATOM 1070 N N . ASN A 1 132 ? -0.082 0.368 10.019 1.00 88.38 132 ASN A N 1
ATOM 1071 C CA . ASN A 1 132 ? -1.494 0.254 10.361 1.00 88.38 132 ASN A CA 1
ATOM 1072 C C . ASN A 1 132 ? -1.772 0.971 11.691 1.00 88.38 132 ASN A C 1
ATOM 1074 O O . ASN A 1 132 ? -1.190 0.631 12.720 1.00 88.38 132 ASN A O 1
ATOM 1078 N N . VAL A 1 133 ? -2.650 1.968 11.672 1.00 87.31 133 VAL A N 1
ATOM 1079 C CA . VAL A 1 133 ? -2.985 2.800 12.830 1.00 87.31 133 VAL A CA 1
ATOM 1080 C C . VAL A 1 133 ? -4.263 2.285 13.465 1.00 87.31 133 VAL A C 1
ATOM 1082 O O . VAL A 1 133 ? -5.337 2.372 12.867 1.00 87.31 133 VAL A O 1
ATOM 1085 N N . HIS A 1 134 ? -4.164 1.807 14.700 1.00 80.44 134 HIS A N 1
ATOM 1086 C CA . HIS A 1 134 ? -5.310 1.387 15.502 1.00 80.44 134 HIS A CA 1
ATOM 1087 C C . HIS A 1 134 ? -5.794 2.526 16.414 1.00 80.44 134 HIS A C 1
ATOM 1089 O O . HIS A 1 134 ? -4.970 3.305 16.903 1.00 80.44 134 HIS A O 1
ATOM 1095 N N . PRO A 1 135 ? -7.116 2.660 16.631 1.00 77.06 135 PRO A N 1
ATOM 1096 C CA . PRO A 1 135 ? -7.655 3.663 17.539 1.00 77.06 135 PRO A CA 1
ATOM 1097 C C . PRO A 1 135 ? -7.216 3.363 18.980 1.00 77.06 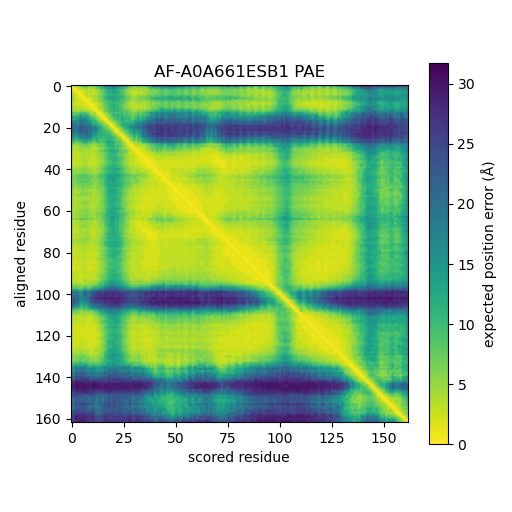135 PRO A C 1
ATOM 1099 O O . PRO A 1 135 ? -7.154 2.206 19.398 1.00 77.06 135 PRO A O 1
ATOM 1102 N N . LEU A 1 136 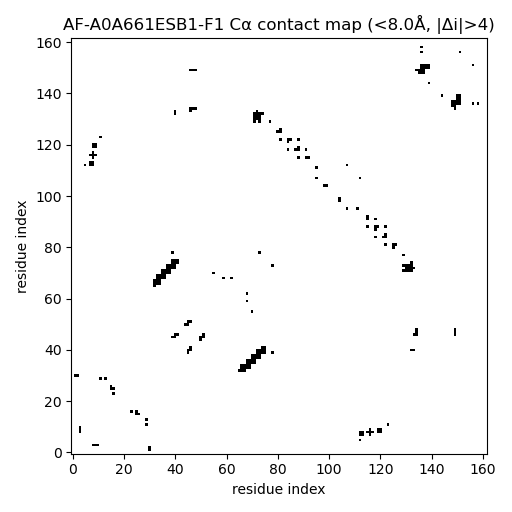? -6.916 4.410 19.751 1.00 68.62 136 LEU A N 1
ATOM 1103 C CA . LEU A 1 136 ? -6.541 4.266 21.158 1.00 68.62 136 LEU A CA 1
ATOM 1104 C C . LEU A 1 136 ? -7.782 3.918 21.986 1.00 68.62 136 LEU A C 1
ATOM 1106 O O . LEU A 1 136 ? -8.652 4.765 22.196 1.00 68.62 136 LEU A O 1
ATOM 1110 N N . ALA A 1 137 ? -7.850 2.683 22.480 1.00 65.88 137 ALA A N 1
ATOM 1111 C CA . ALA A 1 137 ? -8.878 2.276 23.428 1.00 65.88 137 ALA A CA 1
ATOM 1112 C C . ALA A 1 137 ? -8.597 2.892 24.809 1.00 65.88 137 ALA A C 1
ATOM 1114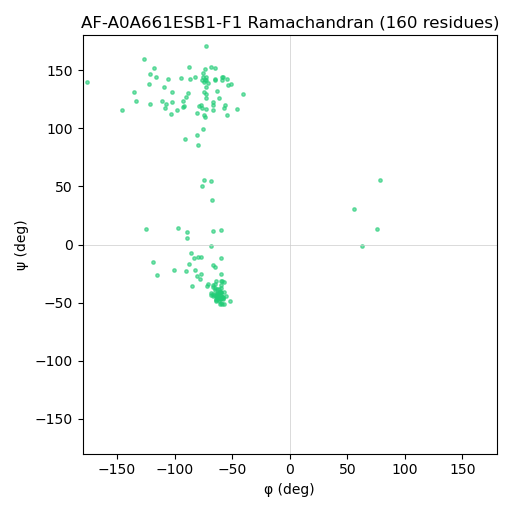 O O . ALA A 1 137 ? -7.457 2.887 25.280 1.00 65.88 137 ALA A O 1
ATOM 1115 N N . ARG A 1 138 ? -9.629 3.424 25.475 1.00 65.81 138 ARG A N 1
ATOM 1116 C CA . ARG A 1 138 ? -9.522 3.929 26.854 1.00 65.81 138 ARG A CA 1
ATOM 1117 C C . ARG A 1 138 ? -10.262 3.016 27.821 1.00 65.81 138 ARG A C 1
ATOM 1119 O O . ARG A 1 138 ? -11.391 2.597 27.559 1.00 65.81 138 ARG A O 1
ATOM 1126 N N . LEU A 1 139 ? -9.621 2.720 28.951 1.00 69.06 139 LEU A N 1
ATOM 1127 C CA . LEU A 1 139 ? -10.284 2.049 30.062 1.00 69.06 139 LEU A CA 1
ATOM 1128 C C . LEU A 1 139 ? -11.230 3.060 30.716 1.00 69.06 139 LEU A C 1
ATOM 1130 O O . LEU A 1 139 ? -10.789 4.103 31.199 1.00 69.06 139 LEU A O 1
ATOM 1134 N N . HIS A 1 140 ? -12.528 2.779 30.669 1.00 68.25 140 HIS A N 1
ATOM 1135 C CA . HIS A 1 140 ? -13.525 3.585 31.361 1.00 68.25 140 HIS A CA 1
ATOM 1136 C C . HIS A 1 140 ? -13.665 3.082 32.792 1.00 68.25 140 HIS A C 1
ATOM 1138 O O . HIS A 1 140 ? -13.630 1.875 33.028 1.00 68.25 140 HIS A O 1
ATOM 1144 N N . ASP A 1 141 ? -13.845 4.013 33.723 1.00 64.06 141 ASP A N 1
ATOM 1145 C CA . ASP A 1 141 ? -14.187 3.659 35.093 1.00 64.06 141 ASP A CA 1
ATOM 1146 C C . ASP A 1 141 ? -15.608 3.076 35.147 1.00 64.06 141 ASP A C 1
ATOM 1148 O O . ASP A 1 141 ? -16.456 3.394 34.299 1.00 64.06 141 ASP A O 1
ATOM 1152 N N . CYS A 1 142 ? -15.870 2.225 36.139 1.00 69.31 142 CYS A N 1
ATOM 1153 C CA . CYS A 1 142 ? -17.132 1.484 36.280 1.00 69.31 142 CYS A CA 1
ATOM 1154 C C . CYS A 1 142 ? -18.377 2.388 36.411 1.00 69.31 142 CYS A C 1
ATOM 1156 O O . CYS A 1 142 ? -19.500 1.910 36.249 1.00 69.31 142 CYS A O 1
ATOM 1158 N N . ASP A 1 143 ? -18.178 3.692 36.615 1.00 66.94 143 ASP A N 1
ATOM 1159 C CA . ASP A 1 143 ? -19.216 4.675 36.929 1.00 66.94 143 ASP A CA 1
ATOM 1160 C C . ASP A 1 143 ? -19.723 5.460 35.698 1.00 66.94 143 ASP A C 1
ATOM 1162 O O . ASP A 1 143 ? -20.451 6.444 35.818 1.00 66.94 143 ASP A O 1
ATOM 1166 N N . GLY A 1 144 ? -19.404 4.995 34.484 1.00 59.38 144 GLY A N 1
ATOM 1167 C CA . GLY A 1 144 ? -20.198 5.306 33.290 1.00 59.38 144 GLY A CA 1
ATOM 1168 C C . GLY A 1 144 ? -19.981 6.688 32.670 1.00 59.38 144 GLY A C 1
ATOM 1169 O O . GLY A 1 144 ? -20.945 7.404 32.398 1.00 59.38 144 GLY A O 1
ATOM 1170 N N . SER A 1 145 ? -18.742 7.049 32.325 1.00 52.97 145 SER A N 1
ATOM 1171 C CA . SER A 1 145 ? -18.532 8.175 31.408 1.00 52.97 145 SER A CA 1
ATOM 1172 C C . SER A 1 145 ? -18.880 7.774 29.965 1.00 52.97 145 SER A C 1
ATOM 1174 O O . SER A 1 145 ? -18.198 6.972 29.324 1.00 52.97 145 SER A O 1
ATOM 1176 N N . LEU A 1 146 ? -19.968 8.349 29.445 1.00 55.38 146 LEU A N 1
ATOM 1177 C CA . LEU A 1 146 ? -20.389 8.348 28.035 1.00 55.38 146 LEU A CA 1
ATOM 1178 C C . LEU A 1 146 ? -19.423 9.189 27.170 1.00 55.38 146 LEU A C 1
ATOM 1180 O O . LEU A 1 146 ? -19.826 10.149 26.523 1.00 55.38 146 LEU A O 1
ATOM 1184 N N . GLY A 1 147 ? -18.124 8.895 27.215 1.00 55.94 147 GLY A N 1
ATOM 1185 C CA . GLY A 1 147 ? -17.151 9.520 26.319 1.00 55.94 147 GLY A CA 1
ATOM 1186 C C . GLY A 1 147 ? -17.245 8.938 24.905 1.00 55.94 147 GLY A C 1
ATOM 1187 O O . GLY 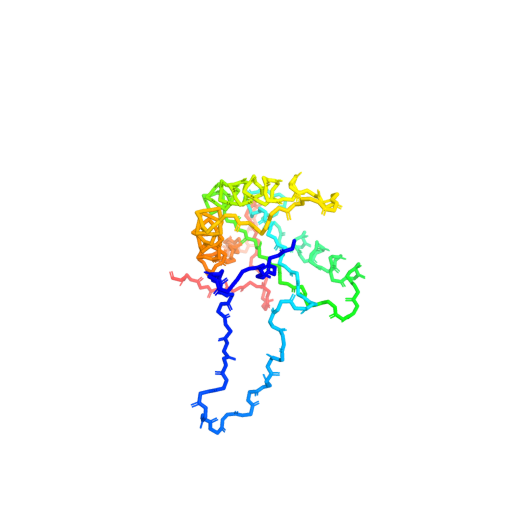A 1 147 ? -17.507 7.749 24.753 1.00 55.94 147 GLY A O 1
ATOM 1188 N N . GLU A 1 148 ? -16.973 9.753 23.883 1.00 58.06 148 GLU A N 1
ATOM 1189 C CA . GLU A 1 148 ? -16.891 9.338 22.465 1.00 58.06 148 GLU A CA 1
ATOM 1190 C C . GLU A 1 148 ? -15.681 8.432 22.156 1.00 58.06 148 GLU A C 1
ATOM 1192 O O . GLU A 1 148 ? -15.493 7.996 21.023 1.00 58.06 148 GLU A O 1
ATOM 1197 N N . SER A 1 149 ? -14.831 8.142 23.146 1.00 60.41 149 SER A N 1
ATOM 1198 C CA . SER A 1 149 ? -13.671 7.272 22.966 1.00 60.41 149 SER A CA 1
ATOM 1199 C C . SER A 1 149 ? -14.066 5.789 22.918 1.00 60.41 149 SER A C 1
ATOM 1201 O O . SER A 1 149 ? -14.906 5.355 23.712 1.00 60.41 149 SER A O 1
ATOM 1203 N N . PRO A 1 150 ? -13.425 4.979 22.057 1.00 65.00 150 PRO A N 1
ATOM 1204 C CA . PRO A 1 150 ? -13.703 3.552 21.965 1.00 65.00 150 PRO A CA 1
ATOM 1205 C C . PRO A 1 150 ? -13.369 2.832 23.280 1.00 65.00 150 PRO A C 1
ATOM 1207 O O . PRO A 1 150 ? -12.293 3.012 23.864 1.00 65.00 150 PRO A O 1
ATOM 1210 N N . ARG A 1 151 ? -14.318 2.008 23.742 1.00 68.12 151 ARG A N 1
ATOM 1211 C CA . ARG A 1 151 ? -14.195 1.209 24.968 1.00 68.12 151 ARG A CA 1
ATOM 1212 C C . ARG A 1 151 ? -13.222 0.050 24.760 1.00 68.12 151 ARG A C 1
ATOM 1214 O O . ARG A 1 151 ? -13.207 -0.568 23.699 1.00 68.12 151 ARG A O 1
ATOM 1221 N N . VAL A 1 152 ? -12.458 -0.275 25.801 1.00 69.50 152 VAL A N 1
ATOM 1222 C CA . VAL A 1 152 ? -11.647 -1.500 25.859 1.00 69.50 152 VAL A CA 1
ATOM 1223 C C . VAL A 1 152 ? -12.580 -2.712 25.893 1.00 69.50 152 VAL A C 1
ATOM 1225 O O . VAL A 1 152 ? -13.422 -2.829 26.783 1.00 69.50 152 VAL A O 1
ATOM 1228 N N . PHE A 1 153 ? -12.416 -3.617 24.932 1.00 67.06 153 PHE A N 1
ATOM 1229 C CA . PHE A 1 153 ? -13.081 -4.916 24.908 1.00 67.06 153 PHE A CA 1
ATOM 1230 C C . PHE A 1 153 ? -12.014 -5.987 25.138 1.00 67.06 153 PHE A C 1
ATOM 1232 O O . PHE A 1 153 ? -11.025 -6.046 24.403 1.00 67.06 153 PHE A O 1
ATOM 1239 N N . LEU A 1 154 ? -12.205 -6.823 26.165 1.00 64.44 154 LEU A N 1
ATOM 1240 C CA . LEU A 1 154 ? -11.309 -7.951 26.435 1.00 64.44 154 LEU A CA 1
ATOM 1241 C C . LEU A 1 154 ? -11.177 -8.816 25.171 1.00 64.44 154 LEU A C 1
ATOM 1243 O O . LEU A 1 154 ? -12.159 -9.020 24.458 1.00 64.44 154 LEU A O 1
ATOM 1247 N N . ASP A 1 155 ? -9.956 -9.251 24.874 1.00 59.19 155 ASP A N 1
ATOM 1248 C CA . ASP A 1 155 ? -9.559 -9.995 23.666 1.00 59.19 155 ASP A CA 1
ATOM 1249 C C . ASP A 1 155 ? -9.719 -9.271 22.313 1.00 59.19 155 ASP A C 1
ATOM 1251 O O . ASP A 1 155 ? -9.329 -9.819 21.286 1.00 59.19 155 ASP A O 1
ATOM 1255 N N . HIS A 1 156 ? -10.227 -8.033 22.280 1.00 62.38 156 HIS A N 1
ATOM 1256 C CA . HIS A 1 156 ? -10.468 -7.286 21.031 1.00 62.38 156 HIS A CA 1
ATOM 1257 C C . HIS A 1 156 ? -9.663 -5.983 20.929 1.00 62.38 156 HIS A C 1
ATOM 1259 O O . HIS A 1 156 ? -9.548 -5.402 19.852 1.00 62.38 156 HIS A O 1
ATOM 1265 N N . THR A 1 157 ? -9.090 -5.504 22.034 1.00 65.38 157 THR A N 1
ATOM 1266 C CA . THR A 1 157 ? -8.252 -4.300 22.052 1.00 65.38 157 THR A CA 1
ATOM 1267 C C . THR A 1 157 ? -6.860 -4.633 22.570 1.00 65.38 157 THR A C 1
ATOM 1269 O O . THR A 1 157 ? -6.722 -5.081 23.707 1.00 65.38 157 THR A O 1
ATOM 1272 N N . ASN A 1 158 ? -5.830 -4.381 21.757 1.00 62.97 158 ASN A N 1
ATOM 1273 C CA . ASN A 1 158 ? -4.442 -4.478 22.203 1.00 62.97 158 ASN A CA 1
ATOM 1274 C C . ASN A 1 158 ? -4.160 -3.384 23.239 1.00 62.97 158 ASN A C 1
ATOM 1276 O O . ASN A 1 158 ? -4.216 -2.192 22.937 1.00 62.97 158 ASN A O 1
ATOM 1280 N N . LEU A 1 159 ? -3.871 -3.802 24.469 1.00 57.03 159 LEU A N 1
ATOM 1281 C CA . LEU A 1 159 ? -3.509 -2.922 25.572 1.00 57.03 159 LEU A CA 1
ATOM 1282 C C . LEU A 1 159 ? -1.985 -2.770 25.596 1.00 57.03 159 LEU A C 1
ATOM 1284 O O . LEU A 1 159 ? -1.280 -3.568 26.206 1.00 57.03 159 LEU A O 1
ATOM 1288 N N . GLY A 1 160 ? -1.473 -1.757 24.902 1.00 49.03 160 GLY A N 1
ATOM 1289 C CA . GLY A 1 160 ? -0.049 -1.433 24.905 1.00 49.03 160 GLY A CA 1
ATOM 1290 C C . GLY A 1 160 ? 0.252 -0.172 24.103 1.00 49.03 160 GLY A C 1
ATOM 1291 O O . GLY A 1 160 ? -0.333 0.059 23.048 1.00 49.03 160 GLY A O 1
ATOM 1292 N N . THR A 1 161 ? 1.154 0.658 24.618 1.00 43.00 161 THR A N 1
ATOM 1293 C CA . THR A 1 161 ? 1.803 1.735 23.860 1.00 43.00 161 THR A CA 1
ATOM 1294 C C . THR A 1 161 ? 3.055 1.173 23.192 1.00 43.00 161 THR A C 1
ATOM 1296 O O . THR A 1 161 ? 3.839 0.511 23.872 1.00 43.00 161 THR A O 1
ATOM 1299 N N . PHE A 1 162 ? 3.217 1.424 21.890 1.00 46.06 162 PHE A N 1
ATOM 1300 C CA . PHE A 1 162 ? 4.480 1.204 21.176 1.00 46.06 162 PHE A CA 1
ATOM 1301 C C . PHE A 1 162 ? 5.566 2.162 21.671 1.00 46.06 162 PHE A C 1
ATOM 1303 O O . PHE A 1 162 ? 5.211 3.321 21.996 1.00 46.06 162 PHE A O 1
#

Nearest PDB structures (foldseek):
  7b5h-assembly1_AD  TM=7.348E-01  e=1.090E-09  Nostoc sp. PCC 7120 = FACHB-418
  3ekz-assembly1_A  TM=1.970E-01  e=2.729E+00  Mycobacterium tuberculosis

Radius of gyration: 21.0 Å; Cα contacts (8 Å, |Δi|>4): 139; chains: 1; bounding box: 40×38×72 Å

Foldseek 3Di:
DLDDPDPLADDQDDPADPVPPDPDPHPVDPPPQEDEAEAECPDLLNLDPVSVVVVVVVVVVPDDPSHHYHYAHAYPVLVVQLVVLVVVLVVLVVVVCVLPDDPPRDDPDVVSSNSNRVSSVSNSVSVVVGHHDHFDADDDDPPDDPDSGHHDDVPRDDPDDD

Sequence (162 aa):
MLRPRSELDPLLPVQLDDGSECPCVEITDPYSFRASIILPAWPAEFQDMRMRDFVEETLRRQAPAHLALRICWINYGQMQIFESRYRAWERSLAQLSSARPDCDNPPLSDQQKISYAEVLGDLIEIMYQLNNVHPLARLHDCDGSLGESPRVFLDHTNLGTF

Solvent-accessible surface area (backbone atoms only — not comparable to full-atom values): 10395 Å² total; per-residue (Å²): 127,96,65,73,89,52,94,77,36,66,76,80,93,68,88,69,90,84,80,62,100,62,94,67,77,81,69,91,57,89,70,64,56,57,47,79,47,82,41,75,28,73,53,73,71,50,45,38,63,69,50,45,52,52,52,53,51,50,52,58,70,73,45,58,92,78,50,48,75,45,79,37,31,24,46,67,71,58,46,56,56,47,52,56,37,49,51,52,34,51,51,49,50,48,59,61,57,71,67,58,84,57,102,78,63,71,78,79,53,69,69,59,52,52,56,44,20,54,41,47,39,55,38,50,54,49,64,71,69,64,58,70,55,75,68,77,61,42,86,73,63,96,84,65,80,90,60,95,64,44,69,63,41,88,98,74,52,86,88,74,84,132